Protein AF-A0A914S1X3-F1 (afdb_monomer)

Organism: Parascaris equorum (NCBI:txid6256)

Solvent-accessible surface area (backbone atoms only — not comparable to full-atom values): 6300 Å² total; per-residue (Å²): 139,85,83,72,62,68,47,76,49,68,57,88,49,88,87,53,80,74,64,46,76,47,73,47,85,88,53,75,90,60,90,87,80,81,93,89,68,83,50,39,76,49,76,50,68,64,66,65,86,38,73,49,38,33,31,29,74,35,64,88,74,79,69,72,84,56,57,48,98,86,68,46,72,52,72,42,87,43,86,75,49,76,69,53,49,52,52,54,23,51,52,59,72,75,106

Radius of gyration: 16.39 Å; Cα contacts (8 Å, |Δi|>4): 105; chains: 1; bounding box: 36×30×43 Å

Structure (mmCIF, N/CA/C/O backbone):
data_AF-A0A914S1X3-F1
#
_entry.id   AF-A0A914S1X3-F1
#
loop_
_atom_site.group_PDB
_atom_site.id
_atom_site.type_symbol
_atom_site.label_atom_id
_atom_site.label_alt_id
_atom_site.label_comp_id
_atom_site.label_asym_id
_atom_site.label_entity_id
_atom_site.label_seq_id
_atom_site.pdbx_PDB_ins_code
_atom_site.Cartn_x
_atom_site.Cartn_y
_atom_site.Cartn_z
_atom_site.occupancy
_atom_site.B_iso_or_equiv
_atom_site.auth_seq_id
_atom_site.auth_comp_id
_atom_site.auth_asym_id
_atom_site.auth_atom_id
_atom_site.pdbx_PDB_model_num
ATOM 1 N N . MET A 1 1 ? 17.424 13.151 18.472 1.00 68.12 1 MET A N 1
ATOM 2 C CA . MET A 1 1 ? 16.418 13.338 17.402 1.00 68.12 1 MET A CA 1
ATOM 3 C C . MET A 1 1 ? 15.057 13.001 17.987 1.00 68.12 1 MET A C 1
ATOM 5 O O . MET A 1 1 ? 14.961 11.965 18.630 1.00 68.12 1 MET A O 1
ATOM 9 N N . VAL A 1 2 ? 14.056 13.875 17.861 1.00 75.44 2 VAL A N 1
ATOM 10 C CA . VAL A 1 2 ? 12.709 13.661 18.426 1.00 75.44 2 VAL A CA 1
ATOM 11 C C . VAL A 1 2 ? 11.726 13.495 17.271 1.00 75.44 2 VAL A C 1
ATOM 13 O O . VAL A 1 2 ? 11.699 14.337 16.377 1.00 75.44 2 VAL A O 1
ATOM 16 N N . PHE A 1 3 ? 10.943 12.415 17.280 1.00 74.94 3 PHE A N 1
ATOM 17 C CA . PHE A 1 3 ? 9.895 12.175 16.289 1.00 74.94 3 PHE A CA 1
ATOM 18 C C . PHE A 1 3 ? 8.539 12.608 16.838 1.00 74.94 3 PHE A C 1
ATOM 20 O O . PHE A 1 3 ? 8.062 12.075 17.842 1.00 74.94 3 PHE A O 1
ATOM 27 N N . ASN A 1 4 ? 7.905 13.559 16.158 1.00 80.38 4 ASN A N 1
ATOM 28 C CA . ASN A 1 4 ? 6.531 13.938 16.459 1.00 80.38 4 ASN A CA 1
ATOM 29 C C . ASN A 1 4 ? 5.587 12.814 16.024 1.00 80.38 4 ASN A C 1
ATOM 31 O O . ASN A 1 4 ? 5.699 12.287 14.918 1.00 80.38 4 ASN A O 1
ATOM 35 N N . LYS A 1 5 ? 4.658 12.441 16.904 1.00 74.94 5 LYS A N 1
ATOM 36 C CA . LYS A 1 5 ? 3.607 11.468 16.595 1.00 74.94 5 LYS A CA 1
ATOM 37 C C . LYS A 1 5 ? 2.524 12.126 15.709 1.00 74.94 5 LYS A C 1
ATOM 39 O O . LYS A 1 5 ? 2.262 13.313 15.901 1.00 74.94 5 LYS A O 1
ATOM 44 N N . PRO A 1 6 ? 1.845 11.381 14.815 1.00 78.62 6 PRO A N 1
ATOM 45 C CA . PRO A 1 6 ? 2.012 9.952 14.584 1.00 78.62 6 PRO A CA 1
ATOM 46 C C . PRO A 1 6 ? 3.252 9.611 13.750 1.00 78.62 6 PRO A C 1
ATOM 48 O O . PRO A 1 6 ? 3.587 10.322 12.808 1.00 78.62 6 PRO A O 1
ATOM 51 N N . PHE A 1 7 ? 3.902 8.491 14.071 1.00 79.56 7 PHE A N 1
ATOM 52 C CA . PHE A 1 7 ? 4.987 7.935 13.256 1.00 79.56 7 PHE A CA 1
ATOM 53 C C . PHE A 1 7 ? 4.896 6.407 13.162 1.00 79.56 7 PHE A C 1
ATOM 55 O O . PHE A 1 7 ? 4.232 5.761 13.977 1.00 79.56 7 PHE A O 1
ATOM 62 N N . VAL A 1 8 ? 5.549 5.845 12.140 1.00 79.38 8 VAL A N 1
ATOM 63 C CA . VAL A 1 8 ? 5.580 4.406 11.844 1.00 79.38 8 VAL A CA 1
ATOM 64 C C . VAL A 1 8 ? 6.993 3.881 12.070 1.00 79.38 8 VAL A C 1
ATOM 66 O O . VAL A 1 8 ? 7.946 4.435 11.525 1.00 79.38 8 VAL A O 1
ATOM 69 N N . GLU A 1 9 ? 7.117 2.800 12.828 1.00 74.69 9 GLU A N 1
ATOM 7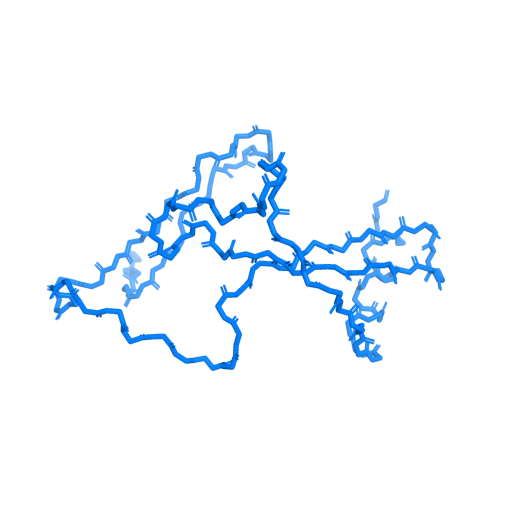0 C CA . GLU A 1 9 ? 8.357 2.048 13.008 1.00 74.69 9 GLU A CA 1
ATOM 71 C C . GLU A 1 9 ? 8.279 0.757 12.193 1.00 74.69 9 GLU A C 1
ATOM 73 O O . GLU A 1 9 ? 7.292 0.020 12.263 1.00 74.69 9 GLU A O 1
ATOM 78 N N . LYS A 1 10 ? 9.311 0.504 11.387 1.00 80.38 10 LYS A N 1
ATOM 79 C CA . LYS A 1 10 ? 9.433 -0.704 10.571 1.00 80.38 10 LYS A CA 1
ATOM 80 C C . LYS A 1 10 ? 10.760 -1.393 10.886 1.00 80.38 10 LYS A C 1
ATOM 82 O O . LYS A 1 10 ? 11.765 -0.687 10.992 1.00 80.38 10 LYS A O 1
ATOM 87 N N . PRO A 1 11 ? 10.786 -2.729 10.992 1.00 82.31 11 PRO A N 1
ATOM 88 C CA . PRO A 1 11 ? 12.030 -3.474 11.107 1.00 82.31 11 PRO A CA 1
ATOM 89 C C . PRO A 1 11 ? 12.882 -3.285 9.847 1.00 82.31 11 PRO A C 1
ATOM 91 O O . PRO A 1 11 ? 12.377 -2.963 8.769 1.00 82.31 11 PRO A O 1
ATOM 94 N N . LEU A 1 12 ? 14.195 -3.485 9.987 1.00 87.44 12 LEU A N 1
ATOM 95 C CA . LEU A 1 12 ? 15.122 -3.388 8.857 1.00 87.44 12 LEU A CA 1
ATOM 96 C C . LEU A 1 12 ? 14.888 -4.513 7.834 1.00 87.44 12 LEU A C 1
ATOM 98 O O . LEU A 1 12 ? 15.025 -4.293 6.633 1.00 87.44 12 LEU A O 1
ATOM 102 N N . SER A 1 13 ? 14.543 -5.712 8.315 1.00 88.31 13 SER A N 1
ATOM 103 C CA . SER A 1 13 ? 14.235 -6.866 7.468 1.00 88.31 13 SER A CA 1
ATOM 104 C C . SER A 1 13 ? 12.851 -6.726 6.837 1.00 88.31 13 SER A C 1
ATOM 106 O O . SER A 1 13 ? 11.868 -6.540 7.549 1.00 88.31 13 SER A O 1
ATOM 108 N N . ALA A 1 14 ? 12.759 -6.884 5.513 1.00 81.25 14 ALA A N 1
ATOM 109 C CA . ALA A 1 14 ? 11.482 -6.888 4.793 1.00 81.25 14 ALA A CA 1
ATOM 110 C C . ALA A 1 14 ? 10.630 -8.145 5.066 1.00 81.25 14 ALA A C 1
ATOM 112 O O . ALA A 1 14 ? 9.415 -8.113 4.863 1.00 81.25 14 ALA A O 1
ATOM 113 N N . GLU A 1 15 ? 11.260 -9.219 5.555 1.00 83.81 15 GLU A N 1
ATOM 114 C CA . GLU A 1 15 ? 10.595 -10.463 5.967 1.00 83.81 15 GLU A CA 1
ATOM 115 C C . GLU A 1 15 ? 9.933 -10.340 7.348 1.00 83.81 15 GLU A C 1
ATOM 117 O O . GLU A 1 15 ? 9.062 -11.134 7.700 1.00 83.81 15 GLU A O 1
ATOM 122 N N . ASP A 1 16 ? 10.327 -9.342 8.148 1.00 80.62 16 ASP A N 1
ATOM 123 C CA . ASP A 1 16 ? 9.670 -9.054 9.417 1.00 80.62 16 ASP A CA 1
ATOM 124 C C . ASP A 1 16 ? 8.489 -8.103 9.179 1.00 80.62 16 ASP A C 1
ATOM 126 O O . ASP A 1 16 ? 8.633 -6.943 8.786 1.00 80.62 16 ASP A O 1
ATOM 130 N N . HIS A 1 17 ? 7.282 -8.612 9.404 1.00 76.81 17 HIS A N 1
ATOM 131 C CA . HIS A 1 17 ? 6.044 -7.873 9.183 1.00 76.81 17 HIS A CA 1
ATOM 132 C C . HIS A 1 17 ? 5.535 -7.132 10.436 1.00 76.81 17 HIS A C 1
ATOM 134 O O . HIS A 1 17 ? 4.427 -6.587 10.407 1.00 76.81 17 HIS A O 1
ATOM 140 N N . ASN A 1 18 ? 6.322 -7.071 11.520 1.00 74.94 18 ASN A N 1
ATOM 141 C CA . ASN A 1 18 ? 5.975 -6.364 12.758 1.00 74.94 18 ASN A CA 1
ATOM 142 C C . ASN A 1 18 ? 6.153 -4.843 12.622 1.00 74.94 18 ASN A C 1
ATOM 144 O O . ASN A 1 18 ? 7.136 -4.258 13.069 1.00 74.94 18 ASN A O 1
ATOM 148 N N . VAL A 1 19 ? 5.178 -4.189 11.994 1.00 71.56 19 VAL A N 1
ATOM 149 C CA . VAL A 1 19 ? 5.143 -2.729 11.833 1.00 71.56 19 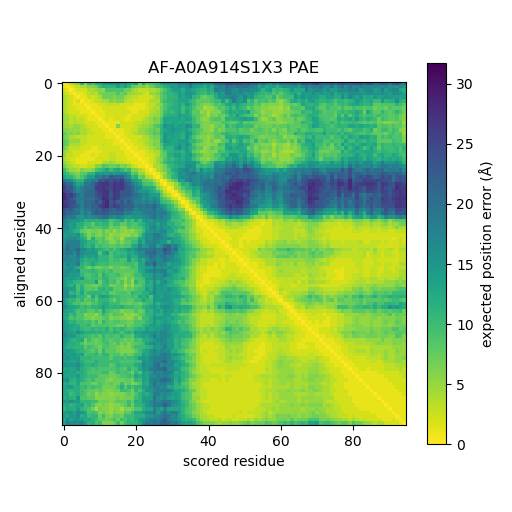VAL A CA 1
ATOM 150 C C . VAL A 1 19 ? 4.325 -2.090 12.956 1.00 71.56 19 VAL A C 1
ATOM 152 O O . VAL A 1 19 ? 3.145 -2.407 13.116 1.00 71.56 19 VAL A O 1
ATOM 155 N N . TYR A 1 20 ? 4.915 -1.136 13.679 1.00 73.44 20 TYR A N 1
ATOM 156 C CA . TYR A 1 20 ? 4.261 -0.418 14.779 1.00 73.44 20 TYR A CA 1
ATOM 157 C C . TYR A 1 20 ? 3.875 1.007 14.373 1.00 73.44 20 TYR A C 1
ATOM 159 O O . TYR A 1 20 ? 4.597 1.685 13.639 1.00 73.44 20 TYR A O 1
ATOM 167 N N . ILE A 1 21 ? 2.727 1.481 14.865 1.00 73.38 21 ILE A N 1
ATOM 168 C CA . ILE A 1 21 ? 2.241 2.850 14.653 1.00 73.38 21 ILE A CA 1
ATOM 169 C C . ILE A 1 21 ? 2.022 3.499 16.015 1.00 73.38 21 ILE A C 1
ATOM 171 O O . ILE A 1 21 ? 1.272 2.984 16.843 1.00 73.38 21 ILE A O 1
ATOM 175 N N . TYR A 1 22 ? 2.659 4.645 16.238 1.00 70.81 22 TYR A N 1
ATOM 176 C CA . TYR A 1 22 ? 2.600 5.354 17.512 1.00 70.81 22 TYR A CA 1
ATOM 177 C C . TYR A 1 22 ? 1.736 6.601 17.392 1.00 70.81 22 TYR A C 1
ATOM 179 O O . TYR A 1 22 ? 2.053 7.499 16.617 1.00 70.81 22 TYR A O 1
ATOM 187 N N . TYR A 1 23 ? 0.684 6.695 18.206 1.00 69.50 23 TYR A N 1
ATOM 188 C CA . TYR A 1 23 ? -0.246 7.828 18.211 1.00 69.50 23 TYR A CA 1
ATOM 189 C C . TYR A 1 23 ? 0.059 8.854 19.317 1.00 69.50 23 TYR A C 1
ATOM 191 O O . TYR A 1 23 ? 0.566 8.476 20.382 1.00 69.50 23 TYR A O 1
ATOM 199 N N . PRO A 1 24 ? -0.219 10.157 19.093 1.00 75.25 24 PRO A N 1
ATOM 200 C CA . PRO A 1 24 ? -0.078 11.179 20.128 1.00 75.25 24 PRO A CA 1
ATOM 201 C C . PRO A 1 24 ? -0.990 10.886 21.323 1.00 75.25 24 PRO A C 1
ATOM 203 O O . PRO A 1 24 ? -2.128 10.462 21.143 1.00 75.25 24 PRO A O 1
ATOM 206 N N . SER A 1 25 ? -0.522 11.173 22.542 1.00 65.12 25 SER A N 1
ATOM 207 C CA . SER A 1 25 ? -1.307 10.960 23.770 1.00 65.12 25 SER A CA 1
ATOM 208 C C . SER A 1 25 ? -2.592 11.799 23.820 1.00 65.12 25 SER A C 1
ATOM 210 O O . SER A 1 25 ? -3.523 11.447 24.534 1.00 65.12 25 SER A O 1
ATOM 212 N N . SER A 1 26 ? -2.662 12.888 23.047 1.00 67.44 26 SER A N 1
ATOM 213 C CA . SER A 1 26 ? -3.855 13.730 22.896 1.00 67.44 26 SER A CA 1
ATOM 214 C C . SER A 1 26 ? -4.986 13.070 22.100 1.00 67.44 26 SER A C 1
ATOM 216 O O . SER A 1 26 ? -6.111 13.555 22.140 1.00 67.44 26 SER A O 1
ATOM 218 N N . VAL A 1 27 ? -4.722 11.963 21.398 1.00 57.28 27 VAL A N 1
ATOM 219 C CA . VAL A 1 27 ? -5.702 11.264 20.548 1.00 57.28 27 VAL A CA 1
ATOM 220 C C . VAL A 1 27 ? -6.351 10.103 21.311 1.00 57.28 27 VAL A C 1
ATOM 222 O O . VAL A 1 27 ? -6.543 9.023 20.759 1.00 57.28 27 VAL A O 1
ATOM 225 N N . GLY A 1 28 ? -6.665 10.306 22.597 1.00 44.44 28 GLY A N 1
ATOM 226 C CA . GLY A 1 28 ? -7.367 9.335 23.440 1.00 44.44 28 GLY A CA 1
ATOM 227 C C . GLY A 1 28 ? -8.642 8.820 22.764 1.00 44.44 28 GLY A C 1
ATOM 228 O O . GLY A 1 28 ? -9.684 9.458 22.825 1.00 44.44 28 GLY A O 1
ATOM 229 N N . GLY A 1 29 ? -8.538 7.678 22.082 1.00 39.56 29 GLY A N 1
ATOM 230 C CA . GLY A 1 29 ? -9.663 6.917 21.543 1.00 39.56 29 GLY A CA 1
ATOM 231 C C . GLY A 1 29 ? -10.528 7.583 20.466 1.00 39.56 29 GLY A C 1
ATOM 232 O O . GLY A 1 29 ? -11.679 7.180 20.341 1.00 39.56 29 GLY A O 1
ATOM 233 N N . VAL A 1 30 ? -10.041 8.556 19.678 1.00 31.06 30 VAL A N 1
ATOM 234 C CA . VAL A 1 30 ? -10.836 9.134 18.570 1.00 31.06 30 VAL A CA 1
ATOM 235 C C . VAL A 1 30 ? -10.024 9.258 17.281 1.00 31.06 30 VAL A C 1
ATOM 237 O O . VAL A 1 30 ? -9.111 10.067 17.143 1.00 31.06 30 VAL A O 1
ATOM 240 N N . THR A 1 31 ? -10.397 8.434 16.306 1.00 33.81 31 THR A N 1
ATOM 241 C CA . THR A 1 31 ? -9.815 8.349 14.967 1.00 33.81 31 THR A CA 1
ATOM 242 C C . THR A 1 31 ? -10.287 9.502 14.076 1.00 33.81 31 THR A C 1
ATOM 244 O O . THR A 1 31 ? -11.300 9.380 13.388 1.00 33.81 31 THR A O 1
ATOM 247 N N . ILE A 1 32 ? -9.527 10.597 14.015 1.00 29.47 32 ILE A N 1
ATOM 248 C CA . ILE A 1 32 ? -9.630 11.555 12.903 1.00 29.47 32 ILE A CA 1
ATOM 249 C C . ILE A 1 32 ? -8.561 11.179 11.867 1.00 29.47 32 ILE A C 1
ATOM 251 O O . ILE A 1 32 ? -7.386 11.486 12.038 1.00 29.47 32 ILE A O 1
ATOM 255 N N . PHE A 1 33 ? -8.970 10.481 10.802 1.00 39.72 33 PHE A N 1
ATOM 256 C CA . PHE A 1 33 ? -8.179 10.337 9.574 1.00 39.72 33 PHE A CA 1
ATOM 257 C C . PHE A 1 33 ? -9.044 10.743 8.383 1.00 39.72 33 PHE A C 1
ATOM 259 O O . PHE A 1 33 ? -10.032 10.062 8.096 1.00 39.72 33 PHE A O 1
ATOM 266 N N . ASP A 1 34 ? -8.627 11.788 7.678 1.00 34.62 34 ASP A N 1
ATOM 267 C CA . ASP A 1 34 ? -8.946 12.025 6.268 1.00 34.62 34 ASP A CA 1
ATOM 268 C C . ASP A 1 34 ? -7.598 12.340 5.583 1.00 34.62 34 ASP A C 1
ATOM 270 O O . ASP A 1 34 ? -6.730 12.956 6.195 1.00 34.62 34 ASP A O 1
ATOM 274 N N . ASP A 1 35 ? -7.266 11.800 4.411 1.00 45.09 35 ASP A N 1
ATOM 275 C CA . ASP A 1 35 ? -7.796 12.404 3.192 1.00 45.09 35 ASP A CA 1
ATOM 276 C C . ASP A 1 35 ? -8.131 11.356 2.104 1.00 45.09 35 ASP A C 1
ATOM 278 O O . ASP A 1 35 ? -7.315 10.936 1.280 1.00 45.09 35 ASP A O 1
ATOM 282 N N . LYS A 1 36 ? -9.400 10.954 2.109 1.00 47.19 36 LYS A N 1
ATOM 283 C CA . LYS A 1 36 ? -10.228 10.274 1.104 1.00 47.19 36 LYS A CA 1
ATOM 284 C C . LYS A 1 36 ? -10.344 8.754 1.100 1.00 47.19 36 LYS A C 1
ATOM 286 O O . LYS A 1 36 ? -11.439 8.298 0.775 1.00 47.19 36 LYS A O 1
ATOM 291 N N . ARG A 1 37 ? -9.342 7.926 1.439 1.00 52.66 37 ARG A N 1
ATOM 292 C CA . ARG A 1 37 ? -9.545 6.449 1.472 1.00 52.66 37 ARG A CA 1
ATOM 293 C C . ARG A 1 37 ? -8.683 5.754 2.536 1.00 52.66 37 ARG A C 1
ATOM 295 O O . ARG A 1 37 ? -7.472 5.662 2.388 1.00 52.66 37 ARG A O 1
ATOM 302 N N . LYS A 1 38 ? -9.312 5.210 3.588 1.00 69.62 38 LYS A N 1
ATOM 303 C CA . LYS A 1 38 ? -8.694 4.431 4.692 1.00 69.62 38 LYS A CA 1
ATOM 304 C C . LYS A 1 38 ? -8.220 3.030 4.248 1.00 69.62 38 LYS A C 1
ATOM 306 O O . LYS A 1 38 ? -8.595 2.013 4.833 1.00 69.62 38 LYS A O 1
ATOM 311 N N . VAL A 1 39 ? -7.430 2.961 3.179 1.00 70.19 39 VAL A N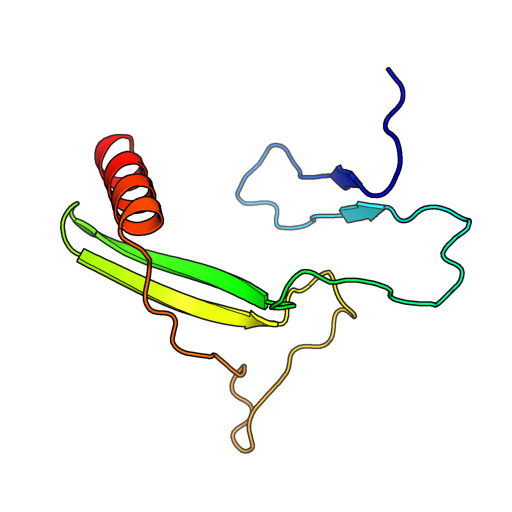 1
ATOM 312 C CA . VAL A 1 39 ? -7.083 1.711 2.491 1.00 70.19 39 VAL A CA 1
ATOM 313 C C . VAL A 1 39 ? -5.581 1.581 2.249 1.00 70.19 39 VAL A C 1
ATOM 315 O O . VAL A 1 39 ? -4.889 2.553 1.966 1.00 70.19 39 VAL A O 1
ATOM 318 N N . SER A 1 40 ? -5.066 0.359 2.338 1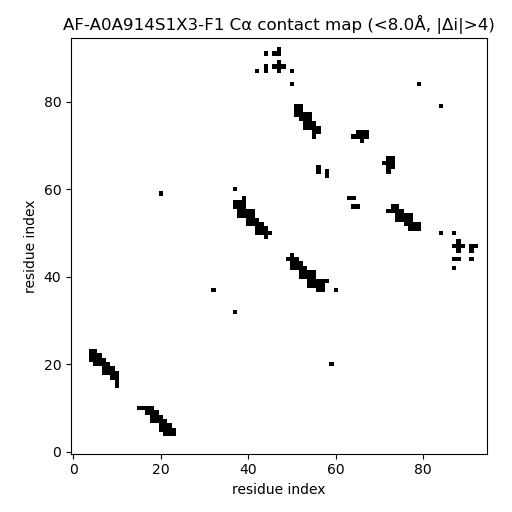.00 75.75 40 SER A N 1
ATOM 319 C CA . SER A 1 40 ? -3.754 -0.019 1.824 1.00 75.75 40 SER A CA 1
ATOM 320 C C . SER A 1 40 ? -3.881 -0.484 0.380 1.00 75.75 40 SER A C 1
ATOM 322 O O . SER A 1 40 ? -4.682 -1.371 0.087 1.00 75.75 40 SER A O 1
ATOM 324 N N . LEU A 1 41 ? -3.060 0.083 -0.502 1.00 78.94 41 LEU A N 1
ATOM 325 C CA . LEU A 1 41 ? -2.946 -0.351 -1.891 1.00 78.94 41 LEU A CA 1
ATOM 326 C C . LEU A 1 41 ? -1.950 -1.506 -2.007 1.00 78.94 41 LEU A C 1
ATOM 328 O O . LEU A 1 41 ? -0.854 -1.446 -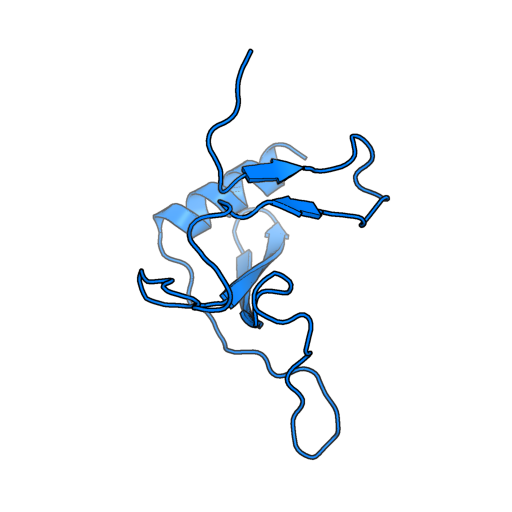1.448 1.00 78.94 41 LEU A O 1
ATOM 332 N N . LYS A 1 42 ? -2.322 -2.537 -2.760 1.00 82.19 42 LYS A N 1
ATOM 333 C CA . LYS A 1 42 ? -1.411 -3.558 -3.274 1.00 82.19 42 LYS A CA 1
ATOM 334 C C . LYS A 1 42 ? -1.309 -3.379 -4.780 1.00 82.19 42 LYS A C 1
ATOM 336 O O . LYS A 1 42 ? -2.329 -3.346 -5.463 1.00 82.19 42 LYS A O 1
ATOM 341 N N . VAL A 1 43 ? -0.085 -3.232 -5.276 1.00 82.88 43 VAL A N 1
ATOM 342 C CA . VAL A 1 43 ? 0.204 -3.085 -6.705 1.00 82.88 43 VAL A CA 1
ATOM 343 C C . VAL A 1 43 ? 0.988 -4.304 -7.166 1.00 82.88 43 VAL A C 1
ATOM 345 O O . VAL A 1 43 ? 2.001 -4.653 -6.568 1.00 82.88 43 VAL A O 1
ATOM 348 N N . TYR A 1 44 ? 0.511 -4.930 -8.233 1.00 84.19 44 TYR A N 1
ATOM 349 C CA . TYR A 1 44 ? 1.082 -6.115 -8.854 1.00 84.19 44 TYR A CA 1
ATOM 350 C C . TYR A 1 44 ? 1.516 -5.750 -10.265 1.00 84.19 44 TYR A C 1
ATOM 352 O O . TYR A 1 44 ? 0.673 -5.421 -11.099 1.00 84.19 44 TYR A O 1
ATOM 360 N N . ALA A 1 45 ? 2.816 -5.787 -10.535 1.00 81.19 45 ALA A N 1
ATOM 361 C CA . ALA A 1 45 ? 3.348 -5.483 -11.855 1.00 81.19 45 ALA A CA 1
ATOM 362 C C . ALA A 1 45 ? 3.785 -6.758 -12.587 1.00 81.19 45 ALA A C 1
ATOM 364 O O . ALA A 1 45 ? 4.332 -7.672 -11.975 1.00 81.19 45 ALA A O 1
ATOM 365 N N . VAL A 1 46 ? 3.547 -6.804 -13.899 1.00 86.06 46 VAL A N 1
ATOM 366 C CA . VAL A 1 46 ? 4.007 -7.877 -14.795 1.00 86.06 46 VAL A CA 1
ATOM 367 C C . VAL A 1 46 ? 4.802 -7.215 -15.912 1.00 86.06 46 VAL A C 1
ATOM 369 O O . VAL A 1 46 ? 4.251 -6.736 -16.904 1.00 86.06 46 VAL A O 1
ATOM 372 N N . GLY A 1 47 ? 6.113 -7.109 -15.708 1.00 81.62 47 GLY A N 1
ATOM 373 C CA . GLY A 1 47 ? 6.964 -6.257 -16.534 1.00 81.62 47 GLY A CA 1
ATOM 374 C C . GLY A 1 47 ? 6.648 -4.755 -16.381 1.00 81.62 47 GLY A C 1
ATOM 375 O O . GLY A 1 47 ? 5.758 -4.356 -15.628 1.00 81.62 47 GLY A O 1
ATOM 376 N N . PRO A 1 48 ? 7.382 -3.878 -17.086 1.00 83.00 48 PRO A N 1
ATOM 377 C CA . PRO A 1 48 ? 7.328 -2.429 -16.856 1.0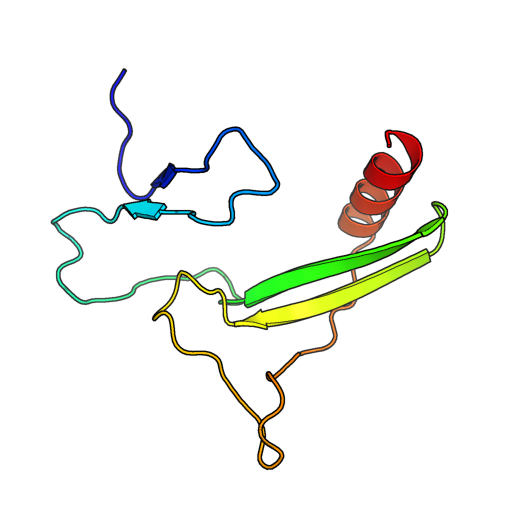0 83.00 48 PRO A CA 1
ATOM 378 C C . PRO A 1 48 ? 6.093 -1.734 -17.454 1.00 83.00 48 PRO A C 1
ATOM 380 O O . PRO A 1 48 ? 5.923 -0.525 -17.282 1.00 83.00 48 PRO A O 1
ATOM 383 N N . TYR A 1 49 ? 5.254 -2.471 -18.187 1.00 84.06 49 TYR A N 1
ATOM 384 C CA . TYR A 1 49 ? 4.126 -1.927 -18.951 1.00 84.06 49 TYR A CA 1
ATOM 385 C C . TYR A 1 49 ? 2.757 -2.326 -18.399 1.00 84.06 49 TYR A C 1
ATOM 387 O O . TYR A 1 49 ? 1.753 -1.738 -18.798 1.00 84.06 49 TYR A O 1
ATOM 395 N N . TYR A 1 50 ? 2.704 -3.284 -17.472 1.00 80.25 50 TYR A N 1
ATOM 396 C CA . TYR A 1 50 ? 1.461 -3.742 -16.870 1.00 80.25 50 TYR A CA 1
ATOM 397 C C . TYR A 1 50 ? 1.539 -3.662 -15.348 1.00 80.25 50 TYR A C 1
ATOM 399 O O . TYR A 1 50 ? 2.449 -4.212 -14.733 1.00 80.25 50 TYR A O 1
ATOM 407 N N . ALA A 1 51 ? 0.557 -2.990 -14.747 1.00 79.88 51 ALA A N 1
ATOM 408 C CA . ALA A 1 51 ? 0.374 -2.933 -13.305 1.00 79.88 51 ALA A CA 1
ATOM 409 C C . ALA A 1 51 ? -1.120 -2.999 -12.966 1.00 79.88 51 ALA A C 1
ATOM 411 O O . ALA A 1 51 ? -1.913 -2.189 -13.453 1.00 79.88 51 ALA A O 1
ATOM 412 N N . HIS A 1 52 ? -1.483 -3.957 -12.121 1.00 79.19 52 HIS A N 1
ATOM 413 C CA . HIS A 1 52 ? -2.792 -4.090 -11.498 1.00 79.19 52 HIS A CA 1
ATOM 414 C C . HIS A 1 52 ? -2.734 -3.549 -10.067 1.00 79.19 52 HIS A C 1
ATOM 416 O O . HIS A 1 52 ? -1.721 -3.718 -9.389 1.00 79.19 52 HIS A O 1
ATOM 422 N N . ALA A 1 53 ? -3.805 -2.914 -9.596 1.00 81.31 53 ALA A N 1
ATOM 423 C CA . ALA A 1 53 ? -3.879 -2.426 -8.230 1.00 81.31 53 ALA A CA 1
ATOM 424 C C . ALA A 1 53 ? -5.233 -2.712 -7.590 1.00 81.31 53 ALA A C 1
ATOM 426 O O . ALA A 1 53 ? -6.290 -2.598 -8.211 1.00 81.31 53 ALA A O 1
ATOM 427 N N . GLU A 1 54 ? -5.177 -3.021 -6.305 1.00 78.94 54 GLU A N 1
ATOM 428 C CA . GLU A 1 54 ? -6.340 -3.251 -5.462 1.00 78.94 54 GLU A CA 1
ATOM 429 C C . GLU A 1 54 ? -6.126 -2.608 -4.091 1.00 78.94 54 GLU A C 1
ATOM 431 O O . GLU A 1 54 ? -5.002 -2.499 -3.593 1.00 78.94 54 GLU A O 1
ATOM 436 N N . ALA A 1 55 ? -7.215 -2.165 -3.477 1.00 81.56 55 ALA A N 1
ATOM 437 C CA . ALA A 1 55 ? -7.228 -1.604 -2.139 1.00 81.56 55 ALA A CA 1
ATOM 438 C C . ALA A 1 55 ? -7.839 -2.597 -1.155 1.00 81.56 55 ALA A C 1
ATOM 440 O O . ALA A 1 55 ? -8.786 -3.309 -1.474 1.00 81.56 55 ALA A O 1
ATOM 441 N N . ARG A 1 56 ? -7.351 -2.573 0.078 1.00 83.50 56 ARG A N 1
ATOM 442 C CA . ARG A 1 56 ? -7.940 -3.262 1.232 1.00 83.50 56 ARG A CA 1
ATOM 443 C C . ARG A 1 56 ? -7.938 -2.324 2.427 1.00 83.50 56 ARG A C 1
ATOM 445 O O . ARG A 1 56 ? -7.182 -1.356 2.419 1.00 83.50 56 ARG A O 1
ATOM 452 N N . LYS A 1 57 ? -8.710 -2.602 3.472 1.00 83.31 57 LYS A N 1
ATOM 453 C CA . LYS A 1 57 ? -8.643 -1.815 4.712 1.00 83.31 57 LYS A CA 1
ATOM 454 C C . LYS A 1 57 ? -7.210 -1.756 5.254 1.00 83.31 57 LYS A C 1
ATOM 456 O O . LYS A 1 57 ? -6.497 -2.762 5.263 1.00 83.31 57 LYS A O 1
ATOM 461 N N . ALA A 1 58 ? -6.779 -0.571 5.681 1.00 79.12 58 ALA A N 1
ATOM 462 C CA . ALA A 1 58 ? -5.448 -0.404 6.249 1.00 79.12 58 ALA A CA 1
ATOM 463 C C . ALA A 1 58 ? -5.326 -1.154 7.594 1.00 79.12 58 ALA A C 1
ATOM 465 O O . ALA A 1 58 ? -6.182 -0.971 8.460 1.00 79.12 58 ALA A O 1
ATOM 466 N N . PRO A 1 59 ? -4.265 -1.957 7.814 1.00 72.44 59 PRO A N 1
ATOM 467 C CA . PRO A 1 59 ? -4.113 -2.746 9.041 1.00 72.44 59 PRO A CA 1
ATOM 468 C C . PRO A 1 59 ? -3.973 -1.868 10.292 1.00 72.44 59 PRO A C 1
ATOM 470 O O . PRO A 1 59 ? -4.434 -2.245 11.362 1.00 72.44 59 PRO A O 1
ATOM 473 N N . GLY A 1 60 ? -3.403 -0.669 10.139 1.00 68.69 60 GLY A N 1
ATOM 474 C CA . GLY A 1 60 ? -3.231 0.304 11.217 1.00 68.69 60 GLY A CA 1
ATOM 475 C C . GLY A 1 60 ? -4.499 1.038 11.656 1.00 68.69 60 GLY A C 1
ATOM 476 O O . GLY A 1 60 ? -4.400 1.924 12.491 1.00 68.69 60 GLY A O 1
ATOM 477 N N . LEU A 1 61 ? -5.669 0.746 11.073 1.00 71.00 61 LEU A N 1
ATOM 478 C CA . LEU A 1 61 ? -6.905 1.442 11.436 1.00 71.00 61 LEU A CA 1
ATOM 479 C C . LEU A 1 61 ? -7.483 0.923 12.761 1.00 71.00 61 LEU A C 1
ATOM 481 O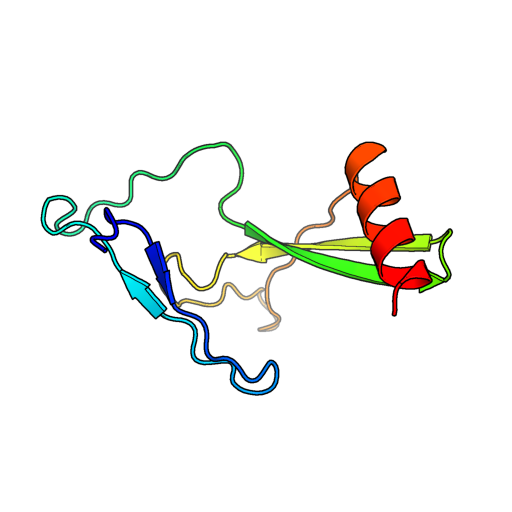 O . LEU A 1 61 ? -7.678 1.697 13.689 1.00 71.00 61 LEU A O 1
ATOM 485 N N . ASP A 1 62 ? -7.771 -0.374 12.832 1.00 75.50 62 ASP A N 1
ATOM 486 C CA . ASP A 1 62 ? -8.359 -1.031 14.009 1.00 75.50 62 ASP A CA 1
ATOM 487 C C . ASP A 1 62 ? -7.904 -2.495 14.172 1.00 75.50 62 ASP A C 1
ATOM 489 O O . ASP A 1 62 ? -8.423 -3.217 15.019 1.00 75.50 62 ASP A O 1
ATOM 493 N N . GLY A 1 63 ? -6.972 -2.968 13.334 1.00 73.31 63 GLY A N 1
ATOM 494 C CA . GLY A 1 63 ? -6.512 -4.359 13.325 1.00 73.31 63 GLY A CA 1
ATOM 495 C C . GLY A 1 63 ? -7.543 -5.394 12.846 1.00 73.31 63 GLY A C 1
ATOM 496 O O . GLY A 1 63 ? -7.221 -6.581 12.779 1.00 73.31 63 GLY A O 1
ATOM 497 N N . LYS A 1 64 ? -8.767 -4.992 12.475 1.00 81.44 64 LYS A N 1
ATOM 498 C CA . LYS A 1 64 ? -9.836 -5.913 12.071 1.00 81.44 64 LYS A CA 1
ATOM 499 C C . LYS A 1 64 ? -9.896 -6.060 10.555 1.00 81.44 64 LYS A C 1
ATOM 501 O O . LYS A 1 64 ? -10.230 -5.114 9.841 1.00 81.44 64 LYS A O 1
ATOM 506 N N . VAL A 1 65 ? -9.663 -7.280 10.074 1.00 85.25 65 VAL A N 1
ATOM 507 C CA . VAL A 1 65 ? -9.801 -7.636 8.654 1.00 85.25 65 VAL A CA 1
ATOM 508 C C . VAL A 1 65 ? -11.279 -7.665 8.262 1.00 85.25 65 VAL A C 1
ATOM 510 O O . VAL A 1 65 ? -12.070 -8.403 8.849 1.00 85.25 65 VAL A O 1
ATOM 513 N N . GLU A 1 66 ? -11.647 -6.879 7.253 1.00 87.44 66 GLU A N 1
ATOM 514 C CA . GLU A 1 66 ? -12.982 -6.927 6.649 1.00 87.44 66 GLU A CA 1
ATOM 515 C C . GLU A 1 66 ? -13.103 -8.140 5.730 1.00 87.44 66 GLU A C 1
ATOM 517 O O . GLU A 1 66 ? -12.222 -8.384 4.902 1.00 87.44 66 GLU A O 1
ATOM 522 N N . ARG A 1 67 ? -14.189 -8.907 5.886 1.00 92.00 67 ARG A N 1
ATOM 523 C CA . ARG A 1 67 ? -14.450 -10.130 5.121 1.00 92.00 67 ARG A CA 1
ATOM 524 C C . ARG A 1 67 ? -15.845 -10.118 4.499 1.00 92.00 67 ARG A C 1
ATOM 526 O O . ARG A 1 67 ? -16.766 -9.553 5.083 1.00 92.00 67 ARG A O 1
ATOM 533 N N . ASP A 1 68 ? -15.976 -10.731 3.327 1.00 91.75 68 ASP A N 1
ATOM 534 C CA . ASP A 1 68 ? -17.256 -10.943 2.648 1.00 91.75 68 ASP A CA 1
ATOM 535 C C . ASP A 1 68 ? -18.053 -12.114 3.261 1.00 91.75 68 ASP A C 1
ATOM 537 O O . ASP A 1 68 ? -17.613 -12.766 4.212 1.00 91.75 68 ASP A O 1
ATOM 541 N N . SER A 1 69 ? -19.233 -12.403 2.703 1.00 94.31 69 SER A N 1
ATOM 542 C CA . SER A 1 69 ? -20.095 -13.512 3.142 1.00 94.31 69 SER A CA 1
ATOM 543 C C . SER A 1 69 ? -19.470 -14.903 2.974 1.00 94.31 69 SER A C 1
ATOM 545 O O . SER A 1 69 ? -19.917 -15.848 3.618 1.00 94.31 69 SER A O 1
ATOM 547 N N . HIS A 1 70 ? -18.427 -15.038 2.152 1.00 93.75 70 HIS A N 1
ATOM 548 C CA . HIS A 1 70 ? -17.669 -16.275 1.951 1.00 93.75 70 HIS A CA 1
ATOM 549 C C . HIS A 1 70 ? -16.393 -16.317 2.809 1.00 93.75 70 HIS A C 1
ATOM 551 O O . HIS A 1 70 ? -15.583 -17.236 2.681 1.00 93.75 70 HIS A O 1
ATOM 557 N N . GLY A 1 71 ? -16.180 -15.317 3.671 1.00 90.69 71 GLY A N 1
ATOM 558 C CA . GLY A 1 71 ? -15.024 -15.218 4.552 1.00 90.69 71 GLY A CA 1
ATOM 559 C C . GLY A 1 71 ? -13.734 -14.745 3.874 1.00 90.69 71 GLY A C 1
ATOM 560 O O . GLY A 1 71 ? -12.678 -14.811 4.511 1.00 90.69 71 GLY A O 1
ATOM 561 N N . LYS A 1 72 ? -13.771 -14.261 2.625 1.00 90.38 72 LYS A N 1
ATOM 562 C CA . LYS A 1 72 ? -12.593 -13.704 1.934 1.00 90.38 72 LYS A CA 1
ATOM 563 C C . LYS A 1 72 ? -12.369 -12.248 2.326 1.00 90.38 72 LYS A C 1
ATOM 565 O O . LYS A 1 72 ? -13.326 -11.528 2.573 1.00 90.38 72 LYS A O 1
ATOM 570 N N . GLU A 1 73 ? -11.108 -11.811 2.384 1.00 89.56 73 GLU A N 1
ATOM 571 C CA . GLU A 1 73 ? -10.771 -10.402 2.645 1.00 89.56 73 GLU A CA 1
ATOM 572 C C . GLU A 1 73 ? -11.390 -9.500 1.567 1.00 89.56 73 GLU A C 1
ATOM 574 O O . GLU A 1 73 ? -11.202 -9.740 0.373 1.00 89.56 73 GLU A O 1
ATOM 579 N N . VAL A 1 74 ? -12.102 -8.454 1.989 1.00 88.62 74 VAL A N 1
ATOM 580 C CA . VAL A 1 74 ? -12.730 -7.497 1.072 1.00 88.62 74 VAL A CA 1
ATOM 581 C C . VAL A 1 74 ? -11.652 -6.670 0.374 1.00 88.62 74 VAL A C 1
ATOM 583 O O . VAL A 1 74 ? -10.796 -6.059 1.024 1.00 88.62 74 VAL A O 1
ATOM 586 N N . ARG A 1 75 ? -11.711 -6.633 -0.963 1.00 88.06 75 ARG A N 1
ATOM 587 C CA . ARG A 1 75 ? -10.810 -5.844 -1.810 1.00 88.06 75 ARG A CA 1
ATOM 588 C C . ARG A 1 75 ? -11.585 -5.007 -2.815 1.00 88.06 75 ARG A C 1
ATOM 590 O O . ARG A 1 75 ? -12.607 -5.435 -3.342 1.00 88.06 75 ARG A O 1
ATOM 597 N N . TYR A 1 76 ? -11.072 -3.812 -3.078 1.00 84.12 76 TYR A N 1
ATOM 598 C CA . TYR A 1 76 ? -11.672 -2.832 -3.975 1.00 84.12 76 TYR A CA 1
ATOM 599 C C . TYR A 1 76 ? -10.755 -2.620 -5.183 1.00 84.12 76 TYR A C 1
ATOM 601 O O . TYR A 1 76 ? -9.560 -2.383 -4.986 1.00 84.12 76 TYR A O 1
ATOM 609 N N . PRO A 1 77 ? -11.263 -2.677 -6.425 1.00 83.62 77 PRO A N 1
ATOM 610 C CA . PRO A 1 77 ? -10.438 -2.428 -7.601 1.00 83.62 77 PRO A CA 1
ATOM 611 C C . PRO A 1 77 ? -9.937 -0.980 -7.610 1.00 83.62 77 PRO A C 1
ATOM 613 O O . PRO A 1 77 ? -10.685 -0.052 -7.292 1.00 83.62 77 PRO A O 1
ATOM 616 N N . VAL A 1 78 ? -8.673 -0.777 -7.997 1.00 83.56 78 VAL A N 1
ATOM 617 C CA . VAL A 1 78 ? -8.073 0.558 -8.107 1.00 83.56 78 VAL A CA 1
ATOM 618 C C . VAL A 1 78 ? -7.475 0.752 -9.488 1.00 83.56 78 VAL A C 1
ATOM 620 O O . VAL A 1 78 ? -6.620 -0.003 -9.945 1.00 83.56 78 VAL A O 1
ATOM 623 N N . ILE A 1 79 ? -7.900 1.827 -10.145 1.00 86.06 79 ILE A N 1
ATOM 624 C CA . ILE A 1 79 ? -7.278 2.287 -11.381 1.00 86.06 79 ILE A CA 1
ATOM 625 C C . ILE A 1 79 ? -6.138 3.226 -11.000 1.00 86.06 79 ILE A C 1
ATOM 627 O O . ILE A 1 79 ? -6.371 4.304 -10.458 1.00 86.06 79 ILE A O 1
ATOM 631 N N . LEU A 1 80 ? -4.907 2.810 -11.299 1.00 78.56 80 LEU A N 1
ATOM 632 C CA . LEU A 1 80 ? -3.724 3.638 -11.084 1.00 78.56 80 LEU A CA 1
ATOM 633 C C . LEU A 1 80 ? -3.736 4.859 -12.008 1.00 78.56 80 LEU A C 1
ATOM 635 O O . LEU A 1 80 ? -3.941 4.744 -13.223 1.00 78.56 80 LEU A O 1
ATOM 639 N N . SER A 1 81 ? -3.423 6.016 -11.438 1.00 84.69 81 SER A N 1
ATOM 640 C CA . SER A 1 81 ? -3.135 7.236 -12.184 1.00 84.69 81 SER A CA 1
ATOM 641 C C . SER A 1 81 ? -1.855 7.099 -13.018 1.00 84.69 81 SER A C 1
ATOM 643 O O . SER A 1 81 ? -0.991 6.259 -12.753 1.00 84.69 81 SER A O 1
ATOM 645 N N . SER A 1 82 ? -1.672 7.975 -14.009 1.00 85.38 82 SER A N 1
ATOM 646 C CA . SER A 1 82 ? -0.453 8.006 -14.836 1.00 85.38 82 SER A CA 1
ATOM 647 C C . SER A 1 82 ? 0.827 8.180 -14.003 1.00 85.38 82 SER A C 1
ATOM 649 O O . SER A 1 82 ? 1.869 7.600 -14.322 1.00 85.38 82 SER A O 1
ATOM 651 N N . LYS A 1 83 ? 0.741 8.929 -12.893 1.00 85.00 83 LYS A N 1
ATOM 652 C CA . LYS A 1 83 ? 1.849 9.121 -11.948 1.00 85.00 83 LYS A CA 1
ATOM 653 C C . LYS A 1 83 ? 2.194 7.817 -11.225 1.00 85.00 83 LYS A C 1
ATOM 655 O O . LYS A 1 83 ? 3.361 7.440 -11.180 1.00 85.00 83 LYS A O 1
ATOM 660 N N . GLU A 1 84 ? 1.197 7.101 -10.711 1.00 83.25 84 GLU A N 1
ATOM 661 C CA . GLU A 1 84 ? 1.398 5.822 -10.015 1.00 83.25 84 GLU A CA 1
ATOM 662 C C . GLU A 1 84 ? 1.891 4.720 -10.959 1.00 83.25 84 GLU A C 1
ATOM 664 O O . GLU A 1 84 ? 2.780 3.959 -10.589 1.00 83.25 84 GLU A O 1
ATOM 669 N N . LYS A 1 85 ? 1.409 4.684 -12.209 1.00 80.19 85 LYS A N 1
ATOM 670 C CA . LYS A 1 85 ? 1.940 3.776 -13.242 1.00 80.19 85 LYS A CA 1
ATOM 671 C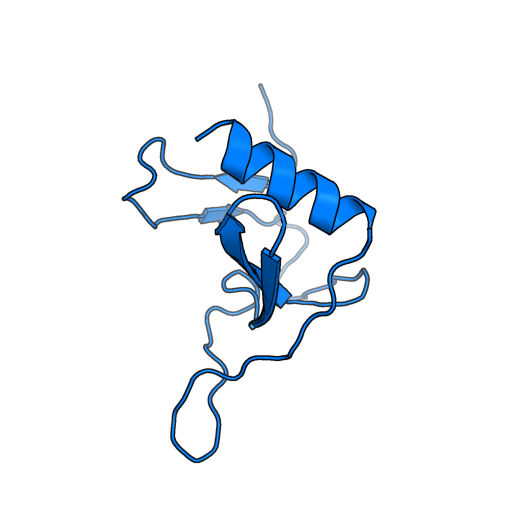 C . LYS A 1 85 ? 3.421 4.033 -13.521 1.00 80.19 85 LYS A C 1
ATOM 673 O O . LYS A 1 85 ? 4.196 3.092 -13.657 1.00 80.19 85 LYS A O 1
ATOM 678 N N . THR A 1 86 ? 3.830 5.302 -13.553 1.00 84.50 86 THR A N 1
ATOM 679 C CA . THR A 1 86 ? 5.246 5.672 -13.702 1.00 84.50 86 THR A CA 1
ATOM 680 C C . THR A 1 86 ? 6.080 5.200 -12.511 1.00 84.50 86 THR A C 1
ATOM 682 O O . THR A 1 86 ? 7.195 4.717 -12.700 1.00 84.50 86 THR A O 1
ATOM 685 N N . ILE A 1 87 ? 5.549 5.303 -11.289 1.00 83.88 87 ILE A N 1
ATOM 686 C CA . ILE A 1 87 ? 6.213 4.797 -10.080 1.00 83.88 87 ILE A CA 1
ATOM 687 C C . ILE A 1 87 ? 6.360 3.272 -10.152 1.00 83.88 87 ILE A C 1
ATOM 689 O O . ILE A 1 87 ? 7.470 2.773 -9.993 1.00 83.88 87 ILE A O 1
ATOM 693 N N . ALA A 1 88 ? 5.284 2.546 -10.469 1.00 77.38 88 ALA A N 1
ATOM 694 C CA . ALA A 1 88 ? 5.312 1.089 -10.604 1.00 77.38 88 ALA A CA 1
ATOM 695 C C . ALA A 1 88 ? 6.344 0.636 -11.648 1.00 77.38 88 ALA A C 1
ATOM 697 O O . ALA A 1 88 ? 7.155 -0.246 -11.378 1.00 77.38 88 ALA A O 1
ATOM 698 N N . ARG A 1 89 ? 6.391 1.311 -12.804 1.00 80.44 89 ARG A N 1
ATOM 699 C CA . ARG A 1 89 ? 7.400 1.057 -13.838 1.00 80.44 89 ARG A CA 1
ATOM 700 C C . ARG A 1 89 ? 8.826 1.246 -13.322 1.00 80.44 89 ARG A C 1
ATOM 702 O O . ARG A 1 89 ? 9.683 0.422 -13.616 1.00 80.44 89 ARG A O 1
ATOM 709 N N . LYS A 1 90 ? 9.092 2.329 -12.585 1.00 86.06 90 LYS A N 1
ATOM 710 C CA . LYS A 1 90 ? 10.426 2.595 -12.024 1.00 86.06 90 LYS A CA 1
ATOM 711 C C . LYS A 1 90 ? 10.856 1.510 -11.041 1.00 86.06 90 LYS A C 1
ATOM 713 O O . LYS A 1 90 ? 12.015 1.127 -11.078 1.00 86.06 90 LYS A O 1
ATOM 718 N N . VAL A 1 91 ? 9.935 1.002 -10.218 1.00 82.25 91 VAL A N 1
ATOM 719 C CA . VAL A 1 91 ? 10.216 -0.109 -9.294 1.00 82.25 91 VAL A CA 1
ATOM 720 C C . VAL A 1 91 ? 10.603 -1.371 -10.067 1.00 82.25 91 VAL A C 1
ATOM 722 O O . VAL A 1 91 ? 11.651 -1.928 -9.784 1.00 82.25 91 VAL A O 1
ATOM 725 N N . VAL A 1 92 ? 9.831 -1.762 -11.088 1.00 81.06 92 VAL A N 1
ATOM 726 C CA . VAL A 1 92 ? 10.114 -2.966 -11.903 1.00 81.06 92 VAL A CA 1
ATOM 727 C C . VAL A 1 92 ? 11.424 -2.875 -12.689 1.00 81.06 92 VAL A C 1
ATOM 729 O O . VAL A 1 92 ? 12.016 -3.886 -13.024 1.00 81.06 92 VAL A O 1
ATOM 732 N N . ILE A 1 93 ? 11.854 -1.673 -13.070 1.00 83.25 93 ILE A N 1
ATOM 733 C CA . ILE A 1 93 ? 13.130 -1.501 -13.780 1.00 83.25 93 ILE A CA 1
ATOM 734 C C . ILE A 1 93 ? 14.311 -1.524 -12.802 1.00 83.25 93 ILE A C 1
ATOM 736 O O . ILE A 1 93 ? 15.419 -1.878 -13.193 1.00 83.25 93 ILE A O 1
ATOM 740 N N .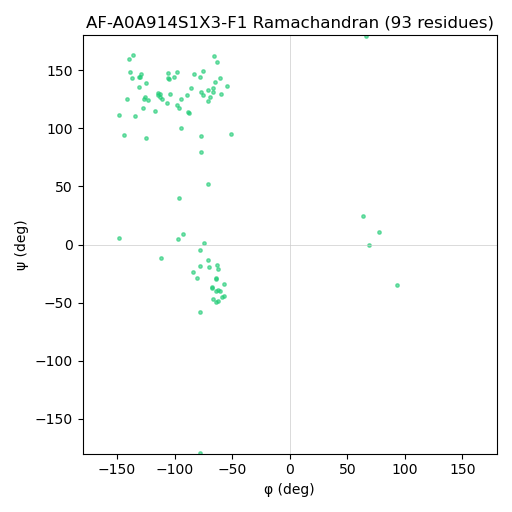 ALA A 1 94 ? 14.094 -1.099 -11.557 1.00 86.75 94 ALA A N 1
ATOM 741 C CA . ALA A 1 94 ? 15.149 -0.971 -10.560 1.00 86.75 94 ALA A CA 1
ATOM 742 C C . ALA A 1 94 ? 15.474 -2.284 -9.824 1.00 86.75 94 ALA A C 1
ATOM 744 O O . ALA A 1 94 ? 16.579 -2.395 -9.296 1.00 86.75 94 ALA A O 1
ATOM 745 N N . PHE A 1 95 ? 14.534 -3.231 -9.775 1.00 81.38 95 PHE A N 1
ATOM 746 C CA . PHE A 1 95 ? 14.625 -4.512 -9.066 1.00 81.38 95 PHE A CA 1
ATOM 747 C C . PHE A 1 95 ? 14.190 -5.654 -9.982 1.00 81.38 95 PHE A C 1
ATOM 749 O O . PHE A 1 95 ? 14.823 -6.728 -9.907 1.00 81.38 95 PHE A O 1
#

InterPro domains:
  IPR037446 Histidine acid phosphatase, VIP1 family [PTHR12750] (41-95)

Secondary structure (DSSP, 8-state):
--PPSSEEE--SSTT----EEE--TT-TT-----SS--EEEEEEEETTTEEEEEEEE-TTTTSPPPB-TTSPBP-EEE---HHHHHHHHHHHHH-

Sequence (95 aa):
MVFNKPFVEKPLSAEDHNVYIYYPSSVGGVTIFDDKRKVSLKVYAVGPYYAHAEARKAPGLDGKVERDSHGKEVRYPVILSSKEKTIARKVVIAF

Mean predicted aligned error: 8.97 Å

pLDDT: mean 76.06, std 14.19, range [29.47, 94.31]

Foldseek 3Di:
DDDDPQDKDDDPDPVDPPIDTDHDPVCPPDDDDDDDDQWDKDWDDDALQDIWIKTAHDCVPPNDFDADPVRHGDIGGDDDDPVVSNVSSVVRVVD

Nearest PDB structures (foldseek):
  4nzm-assembly1_A  TM=8.983E-01  e=1.100E-08  Homo sapiens
  8e1t-assembly1_A  TM=8.866E-01  e=2.032E-07  Schizosaccharomyces pombe
  8e1i-assembly1_A  TM=8.308E-01  e=8.752E-08  Schizosaccharomyces pombe/Puccinia graminis mixed DNA library
  8e1j-assembly1_A  TM=8.298E-01  e=1.568E-07  Schizosaccharomyces pombe
  4ov8-assembly1_A  TM=4.547E-01  e=3.709E+00  Pleurotus ostreatus